Protein AF-A0A920PTS4-F1 (afdb_monomer_lite)

Foldseek 3Di:
DPPCVPDDPDDDDDPDDLAPHAVNVCPDPQNGHFHDPVVVQVVVVVVVVVVDPPCQCVVDKDKDKDFDATHDVPWDKDKDKDFPDWDDDPVFTKTKIWIFIATPVRDTGMIMIMITTDD

Radius of gyration: 16.75 Å; chains: 1; bounding box: 36×26×46 Å

Secondary structure (DSSP, 8-state):
--GGGG---SS---S--TTT-HHHHHTSTTSS----HHHHHHHHHHHHTTTS-THHHHTT-EEEEEE-SPPPTT--EEEEEEEEEEEEETTEEEEEEEEEEEETTS-EEEEEEEEEE--

Structure (mmCIF, N/CA/C/O backbone):
data_AF-A0A920PTS4-F1
#
_entry.id   AF-A0A920PTS4-F1
#
loop_
_atom_site.group_PDB
_atom_site.id
_atom_site.type_symbol
_atom_site.label_atom_id
_atom_site.label_alt_id
_atom_site.label_comp_id
_atom_site.label_asym_id
_atom_site.label_entity_id
_atom_site.label_seq_id
_atom_site.pdbx_PDB_ins_code
_atom_site.Cartn_x
_atom_site.Cartn_y
_atom_site.Cartn_z
_atom_site.occupancy
_atom_site.B_iso_or_equiv
_atom_site.auth_seq_id
_atom_site.auth_comp_id
_atom_site.auth_asym_id
_atom_site.auth_atom_id
_atom_site.pdbx_PDB_model_num
ATOM 1 N N . MET A 1 1 ? 13.044 13.351 -20.757 1.00 47.47 1 MET A N 1
ATOM 2 C CA . MET A 1 1 ? 13.356 13.538 -19.320 1.00 47.47 1 MET A CA 1
ATOM 3 C C . MET A 1 1 ? 12.187 12.987 -18.506 1.00 47.47 1 MET A C 1
ATOM 5 O O . MET A 1 1 ? 11.067 13.440 -18.712 1.00 47.47 1 MET A O 1
ATOM 9 N N . ILE A 1 2 ? 12.400 11.967 -17.667 1.00 45.59 2 ILE A N 1
ATOM 10 C CA . ILE A 1 2 ? 11.317 11.335 -16.893 1.00 45.59 2 ILE A CA 1
ATOM 11 C C . ILE A 1 2 ? 10.827 12.329 -15.825 1.00 45.59 2 ILE A C 1
ATOM 13 O O . ILE A 1 2 ? 11.589 12.760 -14.961 1.00 45.59 2 ILE A O 1
ATOM 17 N N . ARG A 1 3 ? 9.537 12.689 -15.872 1.00 51.75 3 ARG A N 1
ATOM 18 C CA . ARG A 1 3 ? 8.886 13.711 -15.019 1.00 51.75 3 ARG A CA 1
ATOM 19 C C . ARG A 1 3 ? 9.010 13.446 -13.503 1.00 51.75 3 ARG A C 1
ATOM 21 O O . ARG A 1 3 ? 8.822 14.358 -12.706 1.00 51.75 3 ARG A O 1
ATOM 28 N N . LYS A 1 4 ? 9.355 12.213 -13.102 1.00 50.69 4 LYS A N 1
ATOM 29 C CA . LYS A 1 4 ? 9.542 11.775 -11.704 1.00 50.69 4 LYS A CA 1
ATOM 30 C C . LYS A 1 4 ? 10.774 12.351 -11.001 1.00 50.69 4 LYS A C 1
ATOM 32 O O . LYS A 1 4 ? 10.824 12.273 -9.778 1.00 50.69 4 LYS A O 1
ATOM 37 N N . ASN A 1 5 ? 11.705 12.990 -11.716 1.00 47.09 5 ASN A N 1
ATOM 38 C CA . ASN A 1 5 ? 12.867 13.652 -11.101 1.00 47.09 5 ASN A CA 1
ATOM 39 C C . ASN A 1 5 ? 12.496 14.757 -10.087 1.00 47.09 5 ASN A C 1
ATOM 41 O O . ASN A 1 5 ? 13.349 15.173 -9.307 1.00 47.09 5 ASN A O 1
ATOM 45 N N . GLY A 1 6 ? 11.243 15.229 -10.080 1.00 49.53 6 GLY A N 1
ATOM 46 C CA . GLY A 1 6 ? 10.753 16.221 -9.119 1.00 49.53 6 GLY A CA 1
ATOM 47 C C . GLY A 1 6 ? 10.226 15.660 -7.790 1.00 49.53 6 GLY A C 1
ATOM 48 O O . GLY A 1 6 ? 10.046 16.437 -6.857 1.00 49.53 6 GLY A O 1
ATOM 49 N N . PHE A 1 7 ? 9.966 14.352 -7.666 1.00 46.53 7 PHE A N 1
ATOM 50 C CA . PHE A 1 7 ? 9.357 13.793 -6.452 1.00 46.53 7 PHE A CA 1
ATOM 51 C C . PHE A 1 7 ? 10.444 13.395 -5.439 1.00 46.53 7 PHE A C 1
ATOM 53 O O . PHE A 1 7 ? 11.150 12.404 -5.621 1.00 46.53 7 PHE A O 1
ATOM 60 N N . ARG A 1 8 ? 10.598 14.186 -4.370 1.00 53.84 8 ARG A N 1
ATOM 61 C CA . ARG A 1 8 ? 11.509 13.911 -3.245 1.00 53.84 8 ARG A CA 1
ATOM 62 C C . ARG A 1 8 ? 10.711 13.409 -2.048 1.00 53.84 8 ARG A C 1
ATOM 64 O O . ARG A 1 8 ? 9.869 14.144 -1.551 1.00 53.84 8 ARG A O 1
ATOM 71 N N . LEU A 1 9 ? 11.017 12.203 -1.563 1.00 46.44 9 LEU A N 1
ATOM 72 C CA . LEU A 1 9 ? 10.444 11.697 -0.309 1.00 46.44 9 LEU A CA 1
ATOM 73 C C . LEU A 1 9 ? 11.419 11.838 0.886 1.00 46.44 9 LEU A C 1
ATOM 75 O O . LEU A 1 9 ? 10.970 12.242 1.946 1.00 46.44 9 LEU A O 1
ATOM 79 N N . ALA A 1 10 ? 12.734 11.595 0.719 1.00 44.88 10 ALA A N 1
ATOM 80 C CA . ALA A 1 10 ? 13.850 11.984 1.621 1.00 44.88 10 ALA A CA 1
ATOM 81 C C . ALA A 1 10 ? 15.218 11.486 1.064 1.00 44.88 10 ALA A C 1
ATOM 83 O O . ALA A 1 10 ? 15.228 10.546 0.271 1.00 44.88 10 ALA A O 1
ATOM 84 N N . GLY A 1 11 ? 16.363 12.065 1.490 1.00 54.66 11 GLY A N 1
ATOM 85 C CA . GLY A 1 11 ? 17.735 11.546 1.243 1.00 54.66 11 GLY A CA 1
ATOM 86 C C . GLY A 1 11 ? 18.737 12.496 0.544 1.00 54.66 11 GLY A C 1
ATOM 87 O O . GLY A 1 11 ? 18.348 13.518 -0.021 1.00 54.66 11 GLY A O 1
ATOM 88 N N . ARG A 1 12 ? 20.047 12.163 0.576 1.00 55.41 12 ARG A N 1
ATOM 89 C CA . ARG A 1 12 ? 21.085 12.839 -0.242 1.00 55.41 12 ARG A CA 1
ATOM 90 C C . ARG A 1 12 ? 20.882 12.483 -1.718 1.00 55.41 12 ARG A C 1
ATOM 92 O O . ARG A 1 12 ? 20.539 11.347 -2.033 1.00 55.41 12 ARG A O 1
ATOM 99 N N . LYS A 1 13 ? 21.112 13.446 -2.616 1.00 53.66 13 LYS A N 1
ATOM 100 C CA . LYS A 1 13 ? 21.031 13.239 -4.069 1.00 53.66 13 LYS A CA 1
ATOM 101 C C . LYS A 1 13 ? 22.021 12.137 -4.466 1.00 53.66 13 LYS A C 1
ATOM 103 O O . LYS A 1 13 ? 23.224 12.323 -4.324 1.00 53.66 13 LYS A O 1
ATOM 108 N N . ASN A 1 14 ? 21.502 11.000 -4.917 1.00 59.06 14 ASN A N 1
ATOM 109 C CA . ASN A 1 14 ? 22.274 9.995 -5.632 1.00 59.06 14 ASN A CA 1
ATOM 110 C C . ASN A 1 14 ? 21.823 10.074 -7.088 1.00 59.06 14 ASN A C 1
ATOM 112 O O . ASN A 1 14 ? 20.643 9.852 -7.372 1.00 59.06 14 ASN A O 1
ATOM 116 N N . ASP A 1 15 ? 22.726 10.502 -7.966 1.00 63.00 15 ASP A N 1
ATOM 117 C CA . ASP A 1 15 ? 22.385 10.923 -9.329 1.00 63.00 15 ASP A CA 1
ATOM 118 C C . ASP A 1 15 ? 21.833 9.776 -10.187 1.00 63.00 15 ASP A C 1
ATOM 120 O O . ASP A 1 15 ? 21.016 10.018 -11.073 1.00 63.00 15 ASP A O 1
ATOM 124 N N . SER A 1 16 ? 22.174 8.533 -9.837 1.00 72.00 16 SER A N 1
ATOM 125 C CA . SER A 1 16 ? 21.697 7.326 -10.508 1.00 72.00 16 SER A CA 1
ATOM 126 C C . SER A 1 16 ? 21.068 6.363 -9.503 1.00 72.00 16 SER A C 1
ATOM 128 O O . SER A 1 16 ? 21.713 5.885 -8.568 1.00 72.00 16 SER A O 1
ATOM 130 N N . ASN A 1 17 ? 19.784 6.061 -9.685 1.00 82.06 17 ASN A N 1
ATOM 131 C CA . ASN A 1 17 ? 19.078 5.035 -8.924 1.00 82.06 17 ASN A CA 1
ATOM 132 C C . ASN A 1 17 ? 18.077 4.296 -9.825 1.00 82.06 17 ASN A C 1
ATOM 134 O O . ASN A 1 17 ? 17.675 4.794 -10.876 1.00 82.06 17 ASN A O 1
ATOM 138 N N . ILE A 1 18 ? 17.631 3.120 -9.375 1.00 84.44 18 ILE A N 1
ATOM 139 C CA . ILE A 1 18 ? 16.733 2.227 -10.128 1.00 84.44 18 ILE A CA 1
ATOM 140 C C . ILE A 1 18 ? 15.320 2.790 -10.393 1.00 84.44 18 ILE A C 1
ATOM 142 O O . ILE A 1 18 ? 14.523 2.146 -11.073 1.00 84.44 18 ILE A O 1
ATOM 146 N N . HIS A 1 19 ? 14.972 3.954 -9.840 1.00 87.31 19 HIS A N 1
ATOM 147 C CA . HIS A 1 19 ? 13.648 4.572 -9.953 1.00 87.31 19 HIS A CA 1
ATOM 148 C C . HIS A 1 19 ? 13.598 5.751 -10.931 1.00 87.31 19 HIS A C 1
ATOM 150 O O . HIS A 1 19 ? 12.504 6.143 -11.344 1.00 87.31 19 HIS A O 1
ATOM 156 N N . THR A 1 20 ? 14.748 6.326 -11.296 1.00 82.94 20 THR A N 1
ATOM 157 C CA . THR A 1 20 ? 14.809 7.545 -12.123 1.00 82.94 20 THR A CA 1
ATOM 158 C C . THR A 1 20 ? 15.826 7.495 -13.261 1.00 82.94 20 THR A C 1
ATOM 160 O O . THR A 1 20 ? 15.713 8.301 -14.180 1.00 82.94 20 THR A O 1
ATOM 163 N N . ASP A 1 21 ? 16.790 6.570 -13.228 1.00 87.00 21 ASP A N 1
ATOM 164 C CA . ASP A 1 21 ? 17.830 6.419 -14.251 1.00 87.00 21 ASP A CA 1
ATOM 165 C C . ASP A 1 21 ? 17.656 5.087 -14.993 1.00 87.00 21 ASP A C 1
ATOM 167 O O . ASP A 1 21 ? 17.808 4.009 -14.418 1.00 87.00 21 ASP A O 1
ATOM 171 N N . GLU A 1 22 ? 17.295 5.169 -16.272 1.00 86.38 22 GLU A N 1
ATOM 172 C CA . GLU A 1 22 ? 16.992 4.003 -17.098 1.00 86.38 22 GLU A CA 1
ATOM 173 C C . GLU A 1 22 ? 18.233 3.172 -17.438 1.00 86.38 22 GLU A C 1
ATOM 175 O O . GLU A 1 22 ? 18.185 1.945 -17.337 1.00 86.38 22 GLU A O 1
ATOM 180 N N . GLU A 1 23 ? 19.348 3.821 -17.772 1.00 88.38 23 GLU A N 1
ATOM 181 C CA . GLU A 1 23 ? 20.596 3.137 -18.124 1.00 88.38 23 GLU A CA 1
ATOM 182 C C . GLU A 1 23 ? 21.195 2.442 -16.905 1.00 88.38 23 GLU A C 1
ATOM 184 O O . GLU A 1 23 ? 21.596 1.278 -16.974 1.00 88.38 23 GLU A O 1
ATOM 189 N N . PHE A 1 24 ? 21.152 3.106 -15.749 1.00 86.81 24 PHE A N 1
ATOM 190 C CA . PHE A 1 24 ? 21.525 2.470 -14.494 1.00 86.81 24 PHE A CA 1
ATOM 191 C C . PHE A 1 24 ? 20.604 1.289 -14.170 1.00 86.81 24 PHE A C 1
ATOM 193 O O . PHE A 1 24 ? 21.089 0.219 -13.805 1.00 86.81 24 PHE A O 1
ATOM 200 N N . ALA A 1 25 ? 19.283 1.449 -14.305 1.00 88.56 25 ALA A N 1
ATOM 201 C CA . ALA A 1 25 ? 18.316 0.421 -13.925 1.00 88.56 25 ALA A CA 1
ATOM 202 C C . ALA A 1 25 ? 18.371 -0.835 -14.814 1.00 88.56 25 ALA A C 1
ATOM 204 O O . ALA A 1 25 ? 18.168 -1.939 -14.300 1.00 88.56 25 ALA A O 1
ATOM 205 N N . LYS A 1 26 ? 18.689 -0.690 -16.111 1.00 90.38 26 LYS A N 1
ATOM 206 C CA . LYS A 1 26 ? 18.900 -1.808 -17.056 1.00 90.38 26 LYS A CA 1
ATOM 207 C C . LYS A 1 26 ? 19.977 -2.788 -16.584 1.00 90.38 26 LYS A C 1
ATOM 209 O O . LYS A 1 26 ? 19.874 -3.980 -16.848 1.00 90.38 26 LYS A O 1
ATOM 214 N N . GLN A 1 27 ? 20.970 -2.305 -15.839 1.00 90.19 27 GLN A N 1
ATOM 215 C CA . GLN A 1 27 ? 22.093 -3.106 -15.340 1.00 90.19 27 GLN A CA 1
ATOM 216 C C . GLN A 1 27 ? 21.844 -3.734 -13.957 1.00 90.19 27 GLN A C 1
ATOM 218 O O . GLN A 1 27 ? 22.755 -4.323 -13.373 1.00 90.19 27 GLN A O 1
ATOM 223 N N . LYS A 1 28 ? 20.652 -3.561 -13.370 1.00 90.12 28 LYS A N 1
ATOM 224 C CA . LYS A 1 28 ? 20.316 -4.044 -12.017 1.00 90.12 28 LYS A CA 1
ATOM 225 C C . LYS A 1 28 ? 19.272 -5.157 -12.057 1.00 90.12 28 LYS A C 1
ATOM 227 O O . LYS A 1 28 ? 18.754 -5.515 -13.106 1.00 90.12 28 LYS A O 1
ATOM 232 N N . ILE A 1 29 ? 18.924 -5.666 -10.875 1.00 89.44 29 ILE A N 1
ATOM 233 C CA . ILE A 1 29 ? 18.030 -6.819 -10.665 1.00 89.44 29 ILE A CA 1
ATOM 234 C C . ILE A 1 29 ? 16.648 -6.707 -11.329 1.00 89.44 29 ILE A C 1
ATOM 236 O O . ILE A 1 29 ? 16.010 -7.721 -11.578 1.00 89.44 29 ILE A O 1
ATOM 240 N N . PHE A 1 30 ? 16.175 -5.491 -11.617 1.00 87.62 30 PHE A N 1
ATOM 241 C CA . PHE A 1 30 ? 14.880 -5.263 -12.260 1.00 87.62 30 PHE A CA 1
ATOM 242 C C . PHE A 1 30 ? 14.989 -4.978 -13.762 1.00 87.62 30 PHE A C 1
ATOM 244 O O . PHE A 1 30 ? 13.953 -4.752 -14.383 1.00 87.62 30 PHE A O 1
ATOM 251 N N . ALA A 1 31 ? 16.196 -4.955 -14.336 1.00 89.75 31 ALA A N 1
ATOM 252 C CA . ALA A 1 31 ? 16.457 -4.752 -15.765 1.00 89.75 31 ALA A CA 1
ATOM 253 C C . ALA A 1 31 ? 15.712 -3.552 -16.396 1.00 89.75 31 ALA A C 1
ATOM 255 O O . ALA A 1 31 ? 15.356 -3.564 -17.570 1.00 89.75 31 ALA A O 1
ATOM 256 N N . GLY A 1 32 ? 15.439 -2.510 -15.607 1.00 89.56 32 GLY A N 1
ATOM 257 C CA . GLY A 1 32 ? 14.664 -1.344 -16.023 1.00 89.56 32 GLY A CA 1
ATOM 258 C C . GLY A 1 32 ? 14.074 -0.586 -14.838 1.00 89.56 32 GLY A C 1
ATOM 259 O O . GLY A 1 32 ? 14.066 -1.084 -13.708 1.00 89.56 32 GLY A O 1
ATOM 260 N N . VAL A 1 33 ? 13.571 0.623 -15.098 1.00 90.88 33 VAL A N 1
ATOM 261 C CA . VAL A 1 33 ? 13.040 1.514 -14.057 1.00 90.88 33 VAL A CA 1
ATOM 262 C C . VAL A 1 33 ? 11.834 0.882 -13.354 1.00 90.88 33 VAL A C 1
ATOM 264 O O . VAL A 1 33 ? 10.985 0.245 -13.983 1.00 90.88 33 VAL A O 1
ATOM 267 N N . THR A 1 34 ? 11.747 1.069 -12.038 1.00 91.75 34 THR A N 1
ATOM 268 C CA . THR A 1 34 ? 10.592 0.669 -11.220 1.00 91.75 34 THR A CA 1
ATOM 269 C C . THR A 1 34 ? 10.155 1.807 -10.305 1.00 91.75 34 THR A C 1
ATOM 271 O O . THR A 1 34 ? 10.984 2.593 -9.851 1.00 91.75 34 THR A O 1
ATOM 274 N N . ASN A 1 35 ? 8.867 1.895 -9.971 1.00 90.00 35 ASN A N 1
ATOM 275 C CA . ASN A 1 35 ? 8.412 2.780 -8.900 1.00 90.00 35 ASN A CA 1
ATOM 276 C C . ASN A 1 35 ? 9.102 2.418 -7.580 1.00 90.00 35 ASN A C 1
ATOM 278 O O . ASN A 1 35 ? 9.425 1.250 -7.342 1.00 90.00 35 ASN A O 1
ATOM 282 N N . SER A 1 36 ? 9.308 3.410 -6.716 1.00 89.31 36 SER A N 1
ATOM 283 C CA . SER A 1 36 ? 9.822 3.150 -5.377 1.00 89.31 36 SER A CA 1
ATOM 284 C C . SER A 1 36 ? 8.709 2.611 -4.479 1.00 89.31 36 SER A C 1
ATOM 286 O O . SER A 1 36 ? 7.560 3.050 -4.559 1.00 89.31 36 SER A O 1
ATOM 288 N N . GLY A 1 37 ? 9.057 1.667 -3.601 1.00 88.94 37 GLY A N 1
ATOM 289 C CA . GLY A 1 37 ? 8.129 1.138 -2.600 1.00 88.94 37 GLY A CA 1
ATOM 290 C C . GLY A 1 37 ? 7.471 2.249 -1.768 1.00 88.94 37 GLY A C 1
ATOM 291 O O . GLY A 1 37 ? 6.246 2.290 -1.702 1.00 88.94 37 GLY A O 1
ATOM 292 N N . PRO A 1 38 ? 8.233 3.212 -1.215 1.00 90.06 38 PRO A N 1
ATOM 293 C CA . PRO A 1 38 ? 7.649 4.325 -0.472 1.00 90.06 38 PRO A CA 1
ATOM 294 C C . PRO A 1 38 ? 6.638 5.155 -1.273 1.00 90.06 38 PRO A C 1
ATOM 296 O O . PRO A 1 38 ? 5.613 5.531 -0.721 1.00 90.06 38 PRO A O 1
ATOM 299 N N . ALA A 1 39 ? 6.858 5.383 -2.574 1.00 90.38 39 ALA A N 1
ATOM 300 C CA . ALA A 1 39 ? 5.886 6.101 -3.400 1.00 90.38 39 ALA A CA 1
ATOM 301 C C . ALA A 1 39 ? 4.575 5.315 -3.566 1.00 90.38 39 ALA A C 1
ATOM 303 O O . ALA A 1 39 ? 3.497 5.901 -3.487 1.00 90.38 39 ALA A O 1
ATOM 304 N N . THR A 1 40 ? 4.648 3.992 -3.764 1.00 92.06 40 THR A N 1
ATOM 305 C CA . THR A 1 40 ? 3.448 3.138 -3.774 1.00 92.06 40 THR A CA 1
ATOM 306 C C . THR A 1 40 ? 2.749 3.157 -2.411 1.00 92.06 40 THR A C 1
ATOM 308 O O . THR A 1 40 ? 1.530 3.287 -2.356 1.00 92.06 40 THR A O 1
ATOM 311 N N . MET A 1 41 ? 3.502 3.081 -1.310 1.00 94.38 41 MET A N 1
ATOM 312 C CA . MET A 1 41 ? 2.940 3.110 0.043 1.00 94.38 41 MET A CA 1
ATOM 313 C C . MET A 1 41 ? 2.206 4.424 0.324 1.00 94.38 41 MET A C 1
ATOM 315 O O . MET A 1 41 ? 1.090 4.383 0.828 1.00 94.38 41 MET A O 1
ATOM 319 N N . SER A 1 42 ? 2.776 5.570 -0.063 1.00 92.62 42 SER A N 1
ATOM 320 C CA . SER A 1 42 ? 2.112 6.874 0.057 1.00 92.62 42 SER A CA 1
ATOM 321 C C . SER A 1 42 ? 0.813 6.953 -0.748 1.00 92.62 42 SER A C 1
ATOM 323 O O . SER A 1 42 ? -0.137 7.591 -0.311 1.00 92.62 42 SER A O 1
ATOM 325 N N . TYR A 1 43 ? 0.741 6.290 -1.906 1.00 93.12 43 TYR A N 1
ATOM 326 C CA . TYR A 1 43 ? -0.499 6.220 -2.682 1.00 93.12 43 TYR A CA 1
ATOM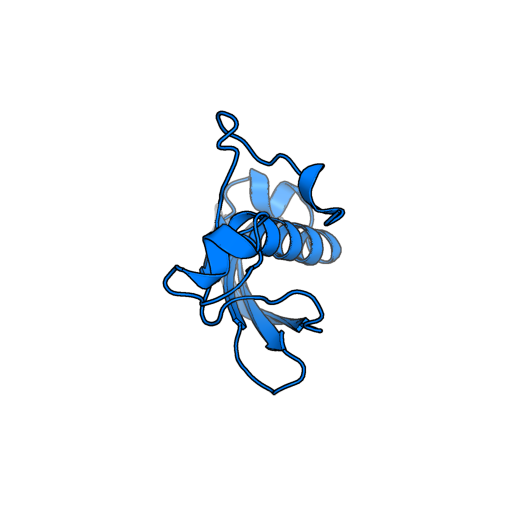 327 C C . TYR A 1 43 ? -1.563 5.346 -1.999 1.00 93.12 43 TYR A C 1
ATOM 329 O O . TYR A 1 43 ? -2.739 5.700 -1.980 1.00 93.12 43 TYR A O 1
ATOM 337 N N . VAL A 1 44 ? -1.160 4.227 -1.386 1.00 95.00 44 VAL A N 1
ATOM 338 C CA . VAL A 1 44 ? -2.070 3.389 -0.585 1.00 95.00 44 VAL A CA 1
ATOM 339 C C . VAL A 1 44 ? -2.580 4.144 0.645 1.00 95.00 44 VAL A C 1
ATOM 341 O O . VAL A 1 44 ? -3.776 4.104 0.916 1.00 95.00 44 VAL A O 1
ATOM 344 N N . ASP A 1 45 ? -1.700 4.852 1.351 1.00 93.75 45 ASP A N 1
ATOM 345 C CA . ASP A 1 45 ? -2.049 5.715 2.486 1.00 93.75 45 ASP A CA 1
ATOM 346 C C . ASP A 1 45 ? -3.070 6.790 2.079 1.00 93.75 45 ASP A C 1
ATOM 348 O O . ASP A 1 45 ? -4.136 6.904 2.684 1.00 93.75 45 ASP A O 1
ATOM 352 N N . GLN A 1 46 ? -2.819 7.486 0.964 1.00 92.81 46 GLN A N 1
ATOM 353 C CA . GLN A 1 46 ? -3.752 8.462 0.401 1.00 92.81 46 GLN A CA 1
ATOM 354 C C . GLN A 1 46 ? -5.121 7.848 0.067 1.00 92.81 46 GLN A C 1
ATOM 356 O O . GLN A 1 46 ? -6.148 8.453 0.378 1.00 92.81 46 GLN A O 1
ATOM 361 N N . ASN A 1 47 ? -5.150 6.661 -0.553 1.00 93.06 47 ASN A N 1
ATOM 362 C CA . ASN A 1 47 ? -6.395 5.964 -0.891 1.00 93.06 47 ASN A CA 1
ATOM 363 C C . ASN A 1 47 ? -7.182 5.560 0.360 1.00 93.06 47 ASN A C 1
ATOM 365 O O . ASN A 1 47 ? -8.397 5.745 0.408 1.00 93.06 47 ASN A O 1
ATOM 369 N N . LEU A 1 48 ? -6.507 5.048 1.391 1.00 94.44 48 LEU A N 1
ATOM 370 C CA . LEU A 1 48 ? -7.154 4.735 2.665 1.00 94.44 48 LEU A CA 1
ATOM 371 C C . LEU A 1 48 ? -7.706 6.002 3.333 1.00 94.44 48 LEU A C 1
ATOM 373 O O . LEU A 1 48 ? -8.821 5.973 3.850 1.00 94.44 48 LEU A O 1
ATOM 377 N N . GLY A 1 49 ? -6.993 7.127 3.242 1.00 92.81 49 GLY A N 1
ATOM 378 C CA . GLY A 1 49 ? -7.456 8.433 3.720 1.00 92.81 49 GLY A CA 1
ATOM 379 C C . GLY A 1 49 ? -8.709 8.977 3.016 1.00 92.81 49 GLY A C 1
ATOM 380 O O . GLY A 1 49 ? -9.325 9.908 3.524 1.00 92.81 49 GLY A O 1
ATOM 381 N N . GLN A 1 50 ? -9.125 8.405 1.876 1.00 92.25 50 GLN A N 1
ATOM 382 C CA . GLN A 1 50 ? -10.424 8.716 1.254 1.00 92.25 50 GLN A CA 1
ATOM 383 C C . GLN A 1 50 ? -11.595 8.001 1.941 1.00 92.25 50 GLN A C 1
ATOM 385 O O . GLN A 1 50 ? -12.734 8.444 1.832 1.00 92.25 50 GLN A O 1
ATOM 390 N N . SER A 1 51 ? -11.328 6.877 2.611 1.00 91.38 51 SER A N 1
ATOM 391 C CA . SER A 1 51 ? -12.351 6.037 3.252 1.00 91.38 51 SER A CA 1
ATOM 392 C C . SER A 1 51 ? -12.363 6.170 4.774 1.00 91.38 51 SER A C 1
ATOM 394 O O . SER A 1 51 ? -13.391 5.925 5.402 1.00 91.38 51 SER A O 1
ATOM 396 N N . PHE A 1 52 ? -11.233 6.550 5.374 1.00 92.56 52 PHE A N 1
ATOM 397 C CA . PHE A 1 52 ? -11.053 6.617 6.820 1.00 92.56 52 PHE A CA 1
ATOM 398 C C . PHE A 1 52 ? -10.512 7.984 7.253 1.00 92.56 52 PHE A C 1
ATOM 400 O O . PHE A 1 52 ? -9.690 8.568 6.543 1.00 92.56 52 PHE A O 1
ATOM 407 N N . PRO A 1 53 ? -10.916 8.496 8.431 1.00 91.88 53 PRO A N 1
ATOM 408 C CA . PRO A 1 53 ? -10.358 9.723 8.981 1.00 91.88 53 PRO A CA 1
ATOM 409 C C . PRO A 1 53 ? -8.844 9.628 9.160 1.00 91.88 53 PRO A C 1
ATOM 411 O O . PRO A 1 53 ? -8.312 8.616 9.607 1.00 91.88 53 PRO A O 1
ATOM 414 N N . ILE A 1 54 ? -8.137 10.728 8.917 1.00 88.31 54 ILE A N 1
ATOM 415 C CA . ILE A 1 54 ? -6.681 10.770 9.088 1.00 88.31 54 ILE A CA 1
ATOM 416 C C . ILE A 1 54 ? -6.244 10.482 10.540 1.00 88.31 54 ILE A C 1
ATOM 418 O O . ILE A 1 54 ? -5.179 9.916 10.792 1.00 88.31 54 ILE A O 1
ATOM 422 N N . SER A 1 55 ? -7.102 10.806 11.514 1.00 90.69 55 SER A N 1
ATOM 423 C CA . SER A 1 55 ? -6.892 10.486 12.929 1.00 90.69 55 SER A CA 1
ATOM 424 C C . SER A 1 55 ? -6.787 8.981 13.183 1.00 90.69 55 SER A C 1
ATOM 426 O O . SER A 1 55 ? -6.075 8.584 14.105 1.00 90.69 55 SER A O 1
ATOM 428 N N . SER A 1 56 ? -7.403 8.136 12.349 1.00 91.81 56 SER A N 1
ATOM 429 C CA . SER A 1 56 ? -7.308 6.674 12.436 1.00 91.81 56 SER A CA 1
ATOM 430 C C . SER A 1 56 ? -5.884 6.145 12.284 1.00 91.81 56 SER A C 1
ATOM 432 O O . SER A 1 56 ? -5.567 5.087 12.831 1.00 91.81 56 SER A O 1
ATOM 434 N N . PHE A 1 57 ? -5.021 6.884 11.581 1.00 89.12 57 PHE A N 1
ATOM 435 C CA . PHE A 1 57 ? -3.603 6.566 11.431 1.00 89.12 57 PHE A CA 1
ATOM 436 C C . PHE A 1 57 ? -2.765 7.162 12.564 1.00 89.12 57 PHE A C 1
ATOM 438 O O . PHE A 1 57 ? -1.985 6.455 13.199 1.00 89.12 57 PHE A O 1
ATOM 445 N N . TYR A 1 58 ? -2.954 8.447 12.872 1.00 87.88 58 TYR A N 1
ATOM 446 C CA . TYR A 1 58 ? -2.088 9.161 13.821 1.00 87.88 58 TYR A CA 1
ATOM 447 C C . TYR A 1 58 ? -2.359 8.867 15.297 1.00 87.88 58 TYR A C 1
ATOM 449 O O . TYR A 1 58 ? -1.542 9.210 16.146 1.00 87.88 58 TYR A O 1
ATOM 457 N N . THR A 1 59 ? -3.471 8.214 15.624 1.00 87.19 59 THR A N 1
ATOM 458 C CA . THR A 1 59 ? -3.809 7.863 17.011 1.00 87.19 59 THR A CA 1
ATOM 459 C C . THR A 1 59 ? -3.400 6.443 17.391 1.00 87.19 59 THR A C 1
ATOM 461 O O . THR A 1 59 ? -3.938 5.905 18.351 1.00 87.19 59 THR A O 1
ATOM 464 N N . GLY A 1 60 ? -2.446 5.830 16.680 1.00 86.75 60 GLY A N 1
ATOM 465 C CA . GLY A 1 60 ? -1.978 4.458 16.931 1.00 86.75 60 GLY A CA 1
ATOM 466 C C . GLY A 1 60 ? -2.348 3.458 15.833 1.00 86.75 60 GLY A C 1
ATOM 467 O O . GLY A 1 60 ? -2.417 2.260 16.101 1.00 86.75 60 GLY A O 1
ATOM 468 N N . GLY A 1 61 ? -2.624 3.943 14.620 1.00 92.12 61 GLY A N 1
ATOM 469 C CA . GLY A 1 61 ? -2.751 3.100 13.439 1.00 92.12 61 GLY A CA 1
ATOM 470 C C . GLY A 1 61 ? -1.390 2.710 12.855 1.00 92.12 61 GLY A C 1
ATOM 471 O O . GLY A 1 61 ? -0.337 3.183 13.281 1.00 92.12 61 GLY A O 1
ATOM 472 N N . SER A 1 62 ? -1.403 1.823 11.864 1.00 94.75 62 SER A N 1
ATOM 473 C CA . SER A 1 62 ? -0.200 1.392 11.148 1.00 94.75 62 SER A CA 1
ATOM 474 C C . SER A 1 62 ? -0.517 0.985 9.713 1.00 94.75 62 SER A C 1
ATOM 476 O O . SER A 1 62 ? -1.641 0.593 9.404 1.00 94.75 62 SER A O 1
ATOM 478 N N . LEU A 1 63 ? 0.492 1.065 8.845 1.00 95.50 63 LEU A N 1
ATOM 479 C CA . LEU A 1 63 ? 0.446 0.590 7.467 1.00 95.50 63 LEU A CA 1
ATOM 480 C C . LEU A 1 63 ? 1.734 -0.177 7.170 1.00 95.50 63 LEU A C 1
ATOM 482 O O . LEU A 1 63 ? 2.830 0.376 7.242 1.00 95.50 63 LEU A O 1
ATOM 486 N N . LEU A 1 64 ? 1.596 -1.450 6.815 1.00 96.38 64 LEU A N 1
ATOM 487 C CA . LEU A 1 64 ? 2.683 -2.299 6.349 1.00 96.38 64 LEU A CA 1
ATOM 488 C C . LEU A 1 64 ? 2.445 -2.630 4.880 1.00 96.38 64 LEU A C 1
ATOM 490 O O . LEU A 1 64 ? 1.419 -3.214 4.546 1.00 96.38 64 LEU A O 1
ATOM 494 N N . MET A 1 65 ? 3.402 -2.318 4.007 1.00 96.00 65 MET A N 1
ATOM 495 C CA . MET A 1 65 ? 3.332 -2.675 2.589 1.00 96.00 65 MET A CA 1
ATOM 496 C C . MET A 1 65 ? 4.445 -3.650 2.208 1.00 96.00 65 MET A C 1
ATOM 498 O O . MET A 1 65 ? 5.619 -3.426 2.497 1.00 96.00 65 MET A O 1
ATOM 502 N N . ARG A 1 66 ? 4.074 -4.698 1.471 1.00 96.25 66 ARG A N 1
ATOM 503 C CA . ARG A 1 66 ? 4.989 -5.596 0.765 1.00 96.25 66 ARG A CA 1
ATOM 504 C C . ARG A 1 66 ? 4.914 -5.301 -0.732 1.00 96.25 66 ARG A C 1
ATOM 506 O O . ARG A 1 66 ? 3.841 -5.397 -1.328 1.00 96.25 66 ARG A O 1
ATOM 513 N N . ALA A 1 67 ? 6.047 -4.951 -1.337 1.00 92.00 67 ALA A N 1
ATOM 514 C CA . ALA A 1 67 ? 6.183 -4.906 -2.792 1.00 92.00 67 ALA A CA 1
ATOM 515 C C . ALA A 1 67 ? 6.441 -6.332 -3.299 1.00 92.00 67 ALA A C 1
ATOM 517 O O . ALA A 1 67 ? 7.383 -6.974 -2.841 1.00 92.00 67 ALA A O 1
ATOM 518 N N . ILE A 1 68 ? 5.583 -6.829 -4.191 1.00 94.75 68 ILE A N 1
ATOM 519 C CA . ILE A 1 68 ? 5.597 -8.227 -4.643 1.00 94.75 68 ILE A CA 1
ATOM 520 C C . ILE A 1 68 ? 6.222 -8.322 -6.035 1.00 94.75 68 ILE A C 1
ATOM 522 O O . ILE A 1 68 ? 7.246 -8.977 -6.208 1.00 94.75 68 ILE A O 1
ATOM 526 N N . THR A 1 69 ? 5.651 -7.612 -7.011 1.00 92.94 69 THR A N 1
ATOM 527 C CA . THR A 1 69 ? 6.252 -7.410 -8.338 1.00 92.94 69 THR A CA 1
ATOM 528 C C . THR A 1 69 ? 6.621 -5.938 -8.545 1.00 92.94 69 THR A C 1
ATOM 530 O O . THR A 1 69 ? 5.967 -5.053 -7.986 1.00 92.94 69 THR A O 1
ATOM 533 N N . PRO A 1 70 ? 7.666 -5.635 -9.338 1.00 91.69 70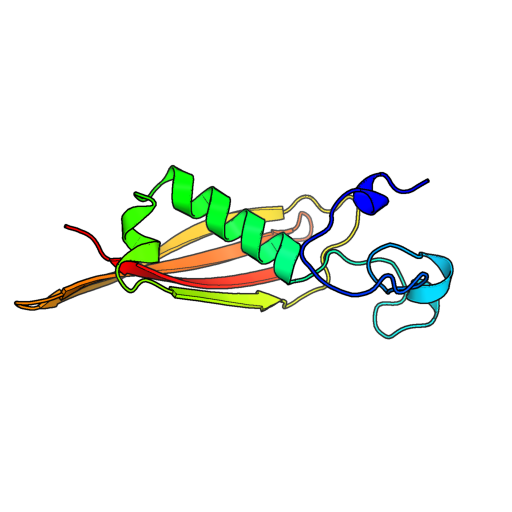 PRO A N 1
ATOM 534 C CA . PRO A 1 70 ? 8.061 -4.257 -9.611 1.00 91.69 70 PRO A CA 1
ATOM 535 C C . PRO A 1 70 ? 6.968 -3.488 -10.363 1.00 91.69 70 PRO A C 1
ATOM 537 O O . PRO A 1 70 ? 6.512 -3.923 -11.417 1.00 91.69 70 PRO A O 1
ATOM 540 N N . PHE A 1 71 ? 6.606 -2.311 -9.858 1.00 91.44 71 PHE A N 1
ATOM 541 C CA . PHE A 1 71 ? 5.692 -1.379 -10.521 1.00 91.44 71 PHE A CA 1
ATOM 542 C C . PHE A 1 71 ? 6.401 -0.682 -11.682 1.00 91.44 71 PHE A C 1
ATOM 544 O O . PHE A 1 71 ? 7.344 0.084 -11.454 1.00 91.44 71 PHE A O 1
ATOM 551 N N . ARG A 1 72 ? 5.953 -0.885 -12.919 1.00 90.31 72 ARG A N 1
ATOM 552 C CA . ARG A 1 72 ? 6.588 -0.286 -14.100 1.00 90.31 72 ARG A CA 1
ATOM 553 C C . ARG A 1 72 ? 5.909 1.006 -14.530 1.00 90.31 72 ARG A C 1
ATOM 555 O O . ARG A 1 72 ? 4.744 1.267 -14.238 1.00 90.31 72 ARG A O 1
ATOM 562 N N . GLY A 1 73 ? 6.662 1.846 -15.240 1.00 88.12 73 GLY A N 1
ATOM 563 C CA . GLY A 1 73 ? 6.065 2.966 -15.962 1.00 88.12 73 GLY A CA 1
ATOM 564 C C . GLY A 1 73 ? 5.065 2.438 -16.993 1.00 88.12 73 GLY A C 1
ATOM 565 O O . GLY A 1 73 ? 5.399 1.530 -17.746 1.00 88.12 73 GLY A O 1
ATOM 566 N N . GLY A 1 74 ? 3.850 2.988 -17.002 1.00 89.94 74 GLY A N 1
ATOM 567 C CA . GLY A 1 74 ? 2.765 2.537 -17.879 1.00 89.94 74 GLY A CA 1
ATOM 568 C C . GLY A 1 74 ? 1.891 1.416 -17.308 1.00 89.94 74 GLY A C 1
ATOM 569 O O . GLY A 1 74 ? 0.862 1.114 -17.908 1.00 89.94 74 GLY A O 1
ATOM 570 N N . ASP A 1 75 ? 2.234 0.832 -16.153 1.00 93.25 75 ASP A N 1
ATOM 571 C CA . ASP A 1 75 ? 1.316 -0.092 -15.484 1.00 93.25 75 ASP A CA 1
ATOM 572 C C . ASP A 1 75 ? 0.044 0.639 -15.043 1.00 93.25 75 ASP A C 1
ATOM 574 O O . ASP A 1 75 ? 0.089 1.741 -14.490 1.00 93.25 75 ASP A O 1
ATOM 578 N N . THR A 1 76 ? -1.094 -0.017 -15.255 1.00 95.81 76 THR A N 1
ATOM 579 C CA . THR A 1 76 ? -2.369 0.369 -14.650 1.00 95.81 76 THR A CA 1
ATOM 580 C C . THR A 1 76 ? -2.630 -0.591 -13.508 1.00 95.81 76 THR A C 1
ATOM 582 O O . THR A 1 76 ? -2.756 -1.792 -13.736 1.00 95.81 76 THR A O 1
ATOM 585 N N . VAL A 1 77 ? -2.677 -0.074 -12.281 1.00 95.69 77 VAL A N 1
ATOM 586 C CA . VAL A 1 77 ? -2.851 -0.883 -11.071 1.00 95.69 77 VAL A CA 1
ATOM 587 C C . VAL A 1 77 ? -4.169 -0.535 -10.402 1.00 95.69 77 VAL A C 1
ATOM 589 O O . VAL A 1 77 ? -4.420 0.624 -10.079 1.00 95.69 77 VAL A O 1
ATOM 592 N N . ILE A 1 78 ? -4.986 -1.557 -10.165 1.00 96.62 78 ILE A N 1
ATOM 593 C CA . ILE A 1 78 ? -6.219 -1.470 -9.392 1.00 96.62 78 ILE A CA 1
ATOM 594 C C . ILE A 1 78 ? -5.885 -1.821 -7.946 1.00 96.62 78 ILE A C 1
ATOM 596 O O . ILE A 1 78 ? -5.376 -2.906 -7.660 1.00 96.6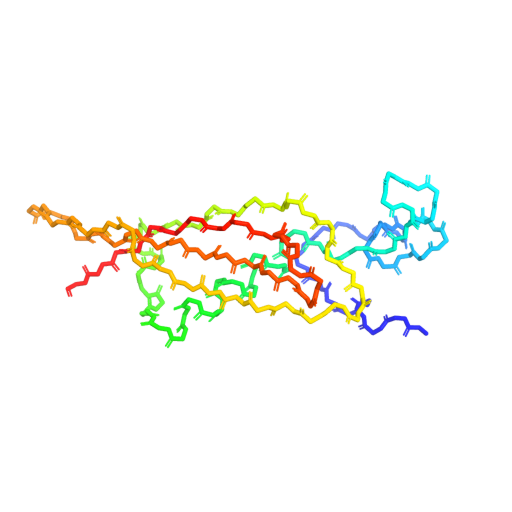2 78 ILE A O 1
ATOM 600 N N . PHE A 1 79 ? -6.176 -0.893 -7.036 1.00 96.31 79 PHE A N 1
ATOM 601 C CA . PHE A 1 79 ? -6.067 -1.114 -5.600 1.00 96.31 79 PHE A CA 1
ATOM 602 C C . PHE A 1 79 ? -7.445 -1.424 -5.029 1.00 96.31 79 PHE A C 1
ATOM 604 O O . PHE A 1 79 ? -8.353 -0.603 -5.119 1.00 96.31 79 PHE A O 1
ATOM 611 N N . GLN A 1 80 ? -7.588 -2.598 -4.422 1.00 96.19 80 GLN A N 1
ATOM 612 C CA . GLN A 1 80 ? -8.826 -3.029 -3.787 1.00 96.19 80 GLN A CA 1
ATOM 613 C C . GLN A 1 80 ? -8.595 -3.261 -2.297 1.00 96.19 80 GLN A C 1
ATOM 615 O O . GLN A 1 80 ? -7.721 -4.043 -1.916 1.00 96.19 80 GLN A O 1
ATOM 620 N N . GLY A 1 81 ? -9.376 -2.564 -1.472 1.00 95.19 81 GLY A N 1
ATOM 621 C CA . GLY A 1 81 ? -9.402 -2.719 -0.021 1.00 95.19 81 GLY A CA 1
ATOM 622 C C . GLY A 1 81 ? -10.459 -3.725 0.434 1.00 95.19 81 GLY A C 1
ATOM 623 O O . GLY A 1 81 ? -11.546 -3.793 -0.135 1.00 95.19 81 GLY A O 1
ATOM 624 N N . GLU A 1 82 ? -10.145 -4.477 1.480 1.00 96.44 82 GLU A N 1
ATOM 625 C CA . GLU A 1 82 ? -11.026 -5.432 2.149 1.00 96.44 82 GLU A CA 1
ATOM 626 C C . GLU A 1 82 ? -10.848 -5.285 3.664 1.00 96.44 82 GLU A C 1
ATOM 628 O O . GLU A 1 82 ? -9.718 -5.282 4.155 1.00 96.44 82 GLU A O 1
ATOM 633 N N . ILE A 1 83 ? -11.945 -5.168 4.414 1.00 96.75 83 ILE A N 1
ATOM 634 C CA . ILE A 1 83 ? -11.904 -5.251 5.879 1.00 96.75 83 ILE A CA 1
ATOM 635 C C . ILE A 1 83 ? -11.712 -6.720 6.244 1.00 96.75 83 ILE A C 1
ATOM 637 O O . ILE A 1 83 ? -12.557 -7.550 5.924 1.00 96.75 83 ILE A O 1
ATOM 641 N N . THR A 1 84 ? -10.608 -7.036 6.910 1.00 98.06 84 THR A N 1
ATOM 642 C CA . THR A 1 84 ? -10.261 -8.414 7.284 1.00 98.06 84 THR A CA 1
ATOM 643 C C . THR A 1 84 ? -10.577 -8.733 8.736 1.00 98.06 84 THR A C 1
ATOM 645 O O . THR A 1 84 ? -10.680 -9.903 9.089 1.00 98.06 84 THR A O 1
ATOM 648 N N . ASP A 1 85 ? -10.708 -7.710 9.580 1.00 97.31 85 ASP A N 1
ATOM 649 C CA . ASP A 1 85 ? -11.004 -7.869 10.998 1.00 97.31 85 ASP A CA 1
ATOM 650 C C . ASP A 1 85 ? -11.560 -6.565 11.580 1.00 97.31 85 ASP A C 1
ATOM 652 O O . ASP A 1 85 ? -11.218 -5.466 11.127 1.00 97.31 85 ASP A O 1
ATOM 656 N N . LYS A 1 86 ? -12.377 -6.691 12.623 1.00 95.94 86 LYS A N 1
ATOM 657 C CA . LYS A 1 86 ? -12.874 -5.572 13.422 1.00 95.94 86 LYS A CA 1
ATOM 658 C C . LYS A 1 86 ? -12.909 -6.009 14.881 1.00 95.94 86 LYS A C 1
ATOM 660 O O . LYS A 1 86 ? -13.631 -6.938 15.228 1.00 95.94 86 LYS A O 1
ATOM 665 N N . SER A 1 87 ? -12.176 -5.304 15.734 1.00 93.62 87 SER A N 1
ATOM 666 C CA . SER A 1 87 ? -12.122 -5.577 17.169 1.00 93.62 87 SER A CA 1
ATOM 667 C C . SER A 1 87 ? -12.445 -4.327 17.977 1.00 93.62 87 SER A C 1
ATOM 669 O O . SER A 1 87 ? -11.977 -3.235 17.650 1.00 93.62 87 SER A O 1
ATOM 671 N N . GLU A 1 88 ? -13.201 -4.502 19.055 1.00 93.44 88 GLU A N 1
ATOM 672 C CA . GLU A 1 88 ? -13.530 -3.453 20.017 1.00 93.44 88 GLU A CA 1
ATOM 673 C C . GLU A 1 88 ? -13.216 -3.977 21.424 1.00 93.44 88 GLU A C 1
ATOM 675 O O . GLU A 1 88 ? -13.800 -4.964 21.864 1.00 93.44 88 GLU A O 1
ATOM 680 N N . ASP A 1 89 ? -12.272 -3.333 22.105 1.00 86.56 89 ASP A N 1
ATOM 681 C CA . ASP A 1 89 ? -11.972 -3.517 23.526 1.00 86.56 89 ASP A CA 1
ATOM 682 C C . ASP A 1 89 ? -12.191 -2.181 24.259 1.00 86.56 89 ASP A C 1
ATOM 684 O O . ASP A 1 89 ? -12.304 -1.130 23.619 1.00 86.56 89 ASP A O 1
ATOM 688 N N . LYS A 1 90 ? -12.255 -2.204 25.595 1.00 79.06 90 LYS A N 1
ATOM 689 C CA . LYS A 1 90 ? -12.622 -1.060 26.451 1.00 79.06 90 LYS A CA 1
ATOM 690 C C . LYS A 1 90 ? -11.862 0.227 26.117 1.00 79.06 90 LYS A C 1
ATOM 692 O O . LYS A 1 90 ? -12.462 1.297 26.149 1.00 79.06 90 LYS A O 1
ATOM 697 N N . ASP A 1 91 ? -10.592 0.103 25.734 1.00 81.12 91 ASP A N 1
ATOM 698 C CA . ASP A 1 91 ? -9.701 1.234 25.457 1.00 81.12 91 ASP A CA 1
ATOM 699 C C . ASP A 1 91 ? -9.301 1.355 23.976 1.00 81.12 91 ASP A C 1
ATOM 701 O O . ASP A 1 91 ? -8.578 2.282 23.595 1.00 81.12 91 ASP A O 1
ATOM 705 N N . MET A 1 92 ? -9.713 0.411 23.116 1.00 83.00 92 MET A N 1
ATOM 706 C CA . MET A 1 92 ? -9.254 0.379 21.728 1.00 83.00 92 MET A CA 1
ATOM 707 C C . MET A 1 92 ? -10.256 -0.255 20.768 1.00 83.00 92 MET A C 1
ATOM 709 O O . MET A 1 92 ? -10.577 -1.436 20.848 1.00 83.00 92 MET A O 1
ATOM 713 N N . LYS A 1 93 ? -10.648 0.523 19.762 1.00 92.62 93 LYS A N 1
ATOM 714 C CA . LYS A 1 93 ? -11.398 0.057 18.600 1.00 92.62 93 LYS A CA 1
ATOM 715 C C . LYS A 1 93 ? -10.484 0.059 17.378 1.00 92.62 93 LYS A C 1
ATOM 717 O O . LYS A 1 93 ? -9.907 1.094 17.038 1.00 92.62 93 LYS A O 1
ATOM 722 N N . LEU A 1 94 ? -10.314 -1.100 16.747 1.00 94.75 94 LEU A N 1
ATOM 723 C CA . LEU A 1 94 ? -9.357 -1.313 15.661 1.00 94.75 94 LEU A CA 1
ATOM 724 C C . LEU A 1 94 ? -9.999 -2.043 14.479 1.00 94.75 94 LEU A C 1
ATOM 726 O O . LEU A 1 94 ? -10.646 -3.077 14.641 1.00 94.75 94 LEU A O 1
ATOM 730 N N . LEU A 1 95 ? -9.798 -1.502 13.284 1.00 96.06 95 LEU A N 1
ATOM 731 C CA . LEU A 1 95 ? -10.197 -2.094 12.016 1.00 96.06 95 LEU A CA 1
AT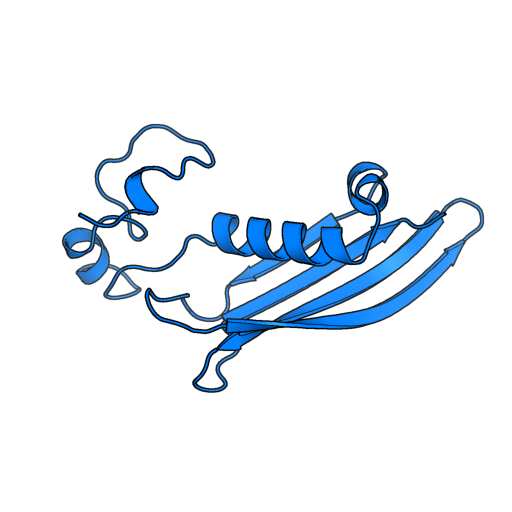OM 732 C C . LEU A 1 95 ? -8.940 -2.544 11.274 1.00 96.06 95 LEU A C 1
ATOM 734 O O . LEU A 1 95 ? -8.027 -1.740 11.074 1.00 96.06 95 LEU A O 1
ATOM 738 N N . LYS A 1 96 ? -8.877 -3.807 10.851 1.00 97.19 96 LYS A N 1
ATOM 739 C CA . LYS A 1 96 ? -7.805 -4.278 9.968 1.00 97.19 96 LYS A CA 1
ATOM 740 C C . LYS A 1 96 ? -8.298 -4.269 8.533 1.00 97.19 96 LYS A C 1
ATOM 742 O O . LYS A 1 96 ? -9.370 -4.790 8.228 1.00 97.19 96 LYS A O 1
ATOM 747 N N . VAL A 1 97 ? -7.503 -3.676 7.654 1.00 97.75 97 VAL A N 1
ATOM 748 C CA . VAL A 1 97 ? -7.807 -3.541 6.232 1.00 97.75 97 VAL A CA 1
ATOM 749 C C . VAL A 1 97 ? -6.650 -4.108 5.433 1.00 97.75 97 VAL A C 1
ATOM 751 O O . VAL A 1 97 ? -5.492 -3.776 5.673 1.00 97.75 97 VAL A O 1
ATOM 754 N N . ARG A 1 98 ? -6.956 -4.950 4.454 1.00 98.00 98 ARG A N 1
ATOM 755 C CA . ARG A 1 98 ? -5.994 -5.437 3.473 1.00 98.00 98 ARG A CA 1
ATOM 756 C C . ARG A 1 98 ? -6.233 -4.747 2.147 1.00 98.00 98 ARG A C 1
ATOM 758 O O . ARG A 1 98 ? -7.349 -4.756 1.645 1.00 98.00 98 ARG A O 1
ATOM 765 N N . VAL A 1 99 ? -5.180 -4.197 1.556 1.00 98.12 99 VAL A N 1
ATOM 766 C CA . VAL A 1 99 ? -5.220 -3.595 0.222 1.00 98.12 99 VAL A CA 1
ATOM 767 C C . VAL A 1 99 ? -4.366 -4.425 -0.727 1.00 98.12 99 VAL A C 1
ATOM 769 O O . VAL A 1 99 ? -3.168 -4.610 -0.505 1.00 98.12 99 VAL A O 1
ATOM 772 N N . LYS A 1 100 ? -4.980 -4.928 -1.796 1.00 98.00 100 LYS A N 1
ATOM 773 C CA . LYS A 1 100 ? -4.301 -5.644 -2.881 1.00 98.00 100 LYS A CA 1
ATOM 774 C C . LYS A 1 100 ? -4.148 -4.708 -4.071 1.00 98.00 100 LYS A C 1
ATOM 776 O O . LYS A 1 100 ? -5.127 -4.104 -4.493 1.00 98.00 100 LYS A O 1
ATOM 781 N N . GLY A 1 101 ? -2.934 -4.600 -4.600 1.00 97.56 101 GLY A N 1
ATOM 782 C CA . GLY A 1 101 ? -2.656 -3.929 -5.867 1.00 97.56 101 GLY A CA 1
ATOM 783 C C . GLY A 1 101 ? -2.463 -4.970 -6.960 1.00 97.56 101 GLY A C 1
ATOM 784 O O . GLY A 1 101 ? -1.529 -5.768 -6.865 1.00 97.56 101 GLY A O 1
ATOM 785 N N . VAL A 1 102 ? -3.324 -4.965 -7.975 1.00 97.81 102 VAL A N 1
ATOM 786 C CA . VAL A 1 102 ? -3.262 -5.883 -9.122 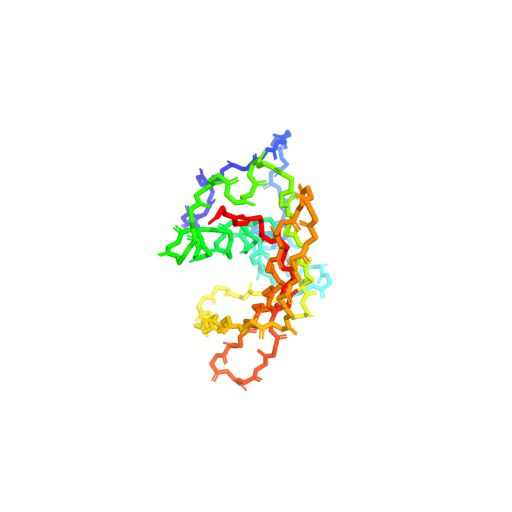1.00 97.81 102 VAL A CA 1
ATOM 787 C C . VAL A 1 102 ? -3.128 -5.074 -10.404 1.00 97.81 102 VAL A C 1
ATOM 789 O O . VAL A 1 102 ? -3.867 -4.111 -10.605 1.00 97.81 102 VAL A O 1
ATOM 792 N N . ASN A 1 103 ? -2.165 -5.421 -11.255 1.00 96.81 103 ASN A N 1
ATOM 793 C CA . ASN A 1 103 ? -1.943 -4.702 -12.509 1.00 96.81 103 ASN A CA 1
ATOM 794 C C . ASN A 1 103 ? -2.843 -5.209 -13.653 1.00 96.81 103 ASN A C 1
ATOM 796 O O . ASN A 1 103 ? -3.569 -6.192 -13.516 1.00 96.81 103 ASN A O 1
ATOM 800 N N . GLN A 1 104 ? -2.753 -4.569 -14.818 1.00 97.25 104 GLN A N 1
ATOM 801 C CA . GLN A 1 104 ? -3.520 -4.909 -16.020 1.00 97.25 104 GLN A CA 1
ATOM 802 C C . GLN A 1 104 ? -3.273 -6.328 -16.564 1.00 97.25 104 GLN A C 1
ATOM 804 O O . GLN A 1 104 ? -4.030 -6.795 -17.409 1.00 97.25 104 GLN A O 1
ATOM 809 N N . ARG A 1 105 ? -2.217 -7.013 -16.106 1.00 96.19 105 ARG A N 1
ATOM 810 C CA . ARG A 1 105 ? -1.893 -8.405 -16.461 1.00 96.19 105 ARG A CA 1
ATOM 811 C C . ARG A 1 105 ? -2.438 -9.414 -15.443 1.00 96.19 105 ARG A C 1
ATOM 813 O O . ARG A 1 105 ? -2.244 -10.611 -15.619 1.00 96.19 105 ARG A O 1
ATOM 820 N N . GLY A 1 106 ? -3.095 -8.951 -14.378 1.00 96.69 106 GLY A N 1
ATOM 821 C CA . GLY A 1 106 ? -3.562 -9.794 -13.277 1.00 96.69 106 GLY A CA 1
ATOM 822 C C . GLY A 1 106 ? -2.479 -10.136 -12.247 1.00 96.69 106 GLY A C 1
ATOM 823 O O . GLY A 1 106 ? -2.715 -10.962 -11.368 1.00 96.69 106 GLY A O 1
ATOM 824 N N . GLU A 1 107 ? -1.298 -9.514 -12.315 1.00 96.50 107 GLU A N 1
ATOM 825 C CA . GLU A 1 107 ? -0.204 -9.783 -11.377 1.00 96.50 107 GLU A CA 1
ATOM 826 C C . GLU A 1 107 ? -0.396 -8.986 -10.081 1.00 96.50 107 GLU A C 1
ATOM 828 O O . GLU A 1 107 ? -0.679 -7.783 -10.105 1.00 96.50 107 GLU A O 1
ATOM 833 N N . LEU A 1 108 ? -0.199 -9.646 -8.937 1.00 96.75 108 LEU A N 1
ATOM 834 C CA . LEU A 1 108 ? -0.182 -8.991 -7.630 1.00 96.75 108 LEU A CA 1
ATOM 835 C C . LEU A 1 108 ? 1.121 -8.201 -7.465 1.00 96.75 108 LEU A C 1
ATOM 837 O O . LEU A 1 108 ? 2.174 -8.791 -7.232 1.00 96.75 108 LEU A O 1
ATOM 841 N N . VAL A 1 109 ? 1.038 -6.872 -7.521 1.00 96.19 109 VAL A N 1
ATOM 842 C CA . VAL A 1 109 ? 2.195 -5.963 -7.437 1.00 96.19 109 VAL A CA 1
ATOM 843 C C . VAL A 1 109 ? 2.458 -5.451 -6.022 1.00 96.19 109 VAL A C 1
ATOM 845 O O . VAL A 1 109 ? 3.610 -5.250 -5.634 1.00 96.19 109 VAL A O 1
ATOM 848 N N . SER A 1 110 ? 1.417 -5.311 -5.200 1.00 97.19 110 SER A N 1
ATOM 849 C CA . SER A 1 110 ? 1.556 -4.955 -3.785 1.00 97.19 110 SER A CA 1
ATOM 850 C C . SER A 1 110 ? 0.511 -5.619 -2.914 1.00 97.19 110 SER A C 1
ATOM 852 O O . SER A 1 110 ? -0.646 -5.771 -3.311 1.00 97.19 110 SER A O 1
ATOM 854 N N . LEU A 1 111 ? 0.908 -5.907 -1.681 1.00 97.94 111 LEU A N 1
ATOM 855 C CA . LEU A 1 111 ? 0.009 -6.303 -0.611 1.00 97.94 111 LEU A CA 1
ATOM 856 C C . LEU A 1 111 ? 0.266 -5.416 0.604 1.00 97.94 111 LEU A C 1
ATOM 858 O O . LEU A 1 111 ? 1.375 -5.423 1.141 1.00 97.94 111 LEU A O 1
ATOM 862 N N . SER A 1 112 ? -0.756 -4.688 1.037 1.00 98.12 112 SER A N 1
ATOM 863 C CA . SER A 1 112 ? -0.684 -3.823 2.210 1.00 98.12 112 SER A CA 1
ATOM 864 C C . SER A 1 112 ? -1.657 -4.284 3.281 1.00 98.12 112 SER A C 1
ATOM 866 O O . SER A 1 112 ? -2.800 -4.613 2.978 1.00 98.12 112 SER A O 1
ATOM 868 N N . ASP A 1 113 ? -1.212 -4.272 4.528 1.00 98.06 113 ASP A N 1
ATOM 869 C CA . ASP A 1 113 ? -2.029 -4.514 5.709 1.00 98.06 113 ASP A CA 1
ATOM 870 C C . ASP A 1 113 ? -2.024 -3.222 6.543 1.00 98.06 113 ASP A C 1
ATOM 872 O O . ASP A 1 113 ? -0.962 -2.719 6.917 1.00 98.06 113 ASP A O 1
ATOM 876 N N . ALA A 1 114 ? -3.204 -2.665 6.798 1.00 97.38 114 ALA A N 1
ATOM 877 C CA . ALA A 1 114 ? -3.406 -1.482 7.619 1.00 97.38 114 ALA A CA 1
ATOM 878 C C . ALA A 1 114 ? -4.180 -1.845 8.886 1.00 97.38 114 ALA A C 1
ATOM 880 O O . ALA A 1 114 ? -5.114 -2.648 8.847 1.00 97.38 114 ALA A O 1
ATOM 881 N N . ALA A 1 115 ? -3.809 -1.227 10.001 1.00 96.69 115 ALA A N 1
ATOM 882 C CA . ALA A 1 115 ? -4.571 -1.255 11.239 1.00 96.69 115 ALA A CA 1
ATOM 883 C C . ALA A 1 115 ? -4.995 0.177 11.563 1.00 96.69 115 ALA A C 1
ATOM 885 O O . ALA A 1 115 ? -4.145 1.054 11.703 1.00 96.69 115 ALA A O 1
ATOM 886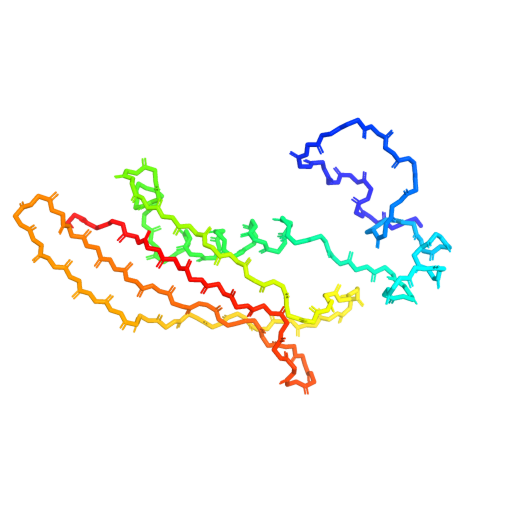 N N . LEU A 1 116 ? -6.299 0.415 11.639 1.00 95.38 116 LEU A N 1
ATOM 887 C CA . LEU A 1 116 ? -6.897 1.743 11.713 1.00 95.38 116 LEU A CA 1
ATOM 888 C C . LEU A 1 116 ? -7.711 1.855 12.989 1.00 95.38 116 LEU A C 1
ATOM 890 O O . LEU A 1 116 ? -8.612 1.049 13.225 1.00 95.38 116 LEU A O 1
ATOM 894 N N . ARG A 1 117 ? -7.419 2.859 13.813 1.00 92.88 117 ARG A N 1
ATOM 895 C CA . ARG A 1 117 ? -8.265 3.150 14.972 1.00 92.88 117 ARG A CA 1
ATOM 896 C C . ARG A 1 117 ? -9.539 3.851 14.535 1.00 92.88 117 ARG A C 1
ATOM 898 O O . ARG A 1 117 ? -9.507 4.707 13.657 1.00 92.88 117 ARG A O 1
ATOM 905 N N . PHE A 1 118 ? -10.660 3.514 15.148 1.00 87.25 118 PHE A N 1
ATOM 906 C CA . PHE A 1 118 ? -11.921 4.217 14.922 1.00 87.25 118 PHE A CA 1
ATOM 907 C C . PHE A 1 118 ? -12.530 4.641 16.259 1.00 87.25 118 PHE A C 1
ATOM 909 O O . PHE A 1 118 ? -12.207 4.061 17.291 1.00 87.25 118 PHE A O 1
ATOM 916 N N . ALA A 1 119 ? -13.342 5.695 16.249 1.00 74.88 119 ALA A N 1
ATOM 917 C CA . ALA A 1 119 ? -14.052 6.187 17.428 1.00 74.88 119 ALA A CA 1
ATOM 918 C C . ALA A 1 119 ? -15.509 5.720 17.377 1.00 74.88 119 ALA A C 1
ATOM 920 O O . ALA A 1 119 ? -16.101 5.818 16.280 1.00 74.88 119 ALA A O 1
#

Sequence (119 aa):
MIRKNGFRLAGRKNDSNIHTDEEFAKQKIFAGVTNSGPATMSYVDQNLGQSFPISSFYTGGSLLMRAITPFRGGDTVIFQGEITDKSEDKDMKLLKVRVKGVNQRGELVSLSDAALRFA

pLDDT: mean 86.98, std 14.45, range [44.88, 98.12]